Protein AF-A0A0M0JXZ3-F1 (afdb_monomer)

Foldseek 3Di:
DDDPPPVLALVSLQVQLVCCCPVVVNLVSSLVSLVSSCVSPVLPLSSLQSNLCSCVPPVVNLVSSLVSLVSSCVSPVLPLSSLQSNLVSCVVVVNLVSNLVSLVSNVVSVHDPVVSVVSNVVSVVVVVPPPPPPPPPVPPPDDDD

Sequence (145 aa):
MSVELNPTNPEAHVKLGTELKNLRRDYDGAEAAFRKAIELDPNHVNARINLGVLLRDMRNDYDGAEGAFREAIDIEPKEGTAHWNLSILLEKRGDLSGAIEATRGYIRAGDRDKDGQQRIERLTKKQKDQPIQAATVDGFGRVNA

pLDDT: mean 87.6, std 16.93, range [34.31, 98.62]

Mean predicted aligned error: 8.15 Å

Secondary structure (DSSP, 8-state):
------TT-HHHHHHHHHHIIIII--HHHHHHHHHHHHHH-TT-HHHHHHHHHHIIIII--HHHHHHHHHHHHHH-TT-HHHHHHHHHHHHHHT-HHHHHHHHHHHHHTTS-HHHHHHHHHHHHHHHHHS---------------

Solvent-accessible surface area (backbone atoms only — not comparable to full-atom values): 7673 Å² total; per-residue (Å²): 134,83,76,81,76,55,93,79,43,32,67,57,26,36,53,50,14,50,45,27,41,72,76,65,65,32,55,69,60,13,49,52,23,16,51,49,14,33,72,68,31,81,76,45,41,72,28,30,39,52,42,15,52,46,28,42,76,77,64,66,34,53,68,63,16,47,51,26,20,50,53,23,31,72,72,37,73,57,43,26,72,28,23,44,52,42,16,52,51,27,45,74,72,64,40,41,68,59,14,40,52,23,29,52,42,12,34,73,36,70,46,58,56,70,63,32,50,56,47,40,52,51,41,53,50,53,56,68,69,43,76,75,77,69,73,78,71,74,82,77,85,69,88,78,134

Organism: NCBI:txid1460289

Structure (mmCIF, N/CA/C/O backbone):
data_AF-A0A0M0JXZ3-F1
#
_entry.id   AF-A0A0M0JXZ3-F1
#
loop_
_atom_site.group_PDB
_atom_site.id
_atom_site.type_symbol
_atom_site.label_atom_id
_atom_site.label_alt_id
_atom_site.label_comp_id
_atom_site.label_asym_id
_atom_site.label_entity_id
_atom_site.label_seq_id
_atom_site.pdbx_PDB_ins_code
_atom_site.Cartn_x
_atom_site.Cartn_y
_atom_site.Cartn_z
_atom_site.occupancy
_atom_site.B_iso_or_equiv
_atom_site.auth_seq_id
_atom_site.auth_comp_id
_atom_site.auth_asym_id
_atom_site.auth_atom_id
_atom_site.pdbx_PDB_model_num
ATOM 1 N N . MET A 1 1 ? 24.065 14.101 -13.047 1.00 34.31 1 MET A N 1
ATOM 2 C CA . MET A 1 1 ? 24.619 12.775 -12.710 1.00 34.31 1 MET A CA 1
ATOM 3 C C . MET A 1 1 ? 23.579 11.762 -13.156 1.00 34.31 1 MET A C 1
ATOM 5 O O . MET A 1 1 ? 22.512 11.717 -12.564 1.00 34.31 1 MET A O 1
ATOM 9 N N . SER A 1 2 ? 23.801 11.113 -14.301 1.00 42.66 2 SER A N 1
ATOM 10 C CA . SER A 1 2 ? 22.833 10.186 -14.900 1.00 42.66 2 SER A CA 1
ATOM 11 C C . SER A 1 2 ? 22.902 8.877 -14.127 1.00 42.66 2 SER A C 1
ATOM 13 O O . SER A 1 2 ? 23.920 8.196 -14.193 1.00 42.66 2 SER A O 1
ATOM 15 N N . VAL A 1 3 ? 21.863 8.551 -13.357 1.00 51.91 3 VAL A N 1
ATOM 16 C CA . VAL A 1 3 ? 21.685 7.189 -12.847 1.00 51.91 3 VAL A CA 1
ATOM 17 C C . VAL A 1 3 ? 21.539 6.305 -14.079 1.00 51.91 3 VAL A C 1
ATOM 19 O O . VAL A 1 3 ? 20.647 6.538 -14.893 1.00 51.91 3 VAL A O 1
ATOM 22 N N . GLU A 1 4 ? 22.450 5.354 -14.267 1.00 45.97 4 GLU A N 1
ATOM 23 C CA . GLU A 1 4 ? 22.267 4.283 -15.241 1.00 45.97 4 GLU A CA 1
ATOM 24 C C . GLU A 1 4 ? 20.938 3.594 -14.922 1.00 45.97 4 GLU A C 1
ATOM 26 O O . GLU A 1 4 ? 20.803 2.866 -13.936 1.00 45.97 4 GLU A O 1
ATOM 31 N N . LEU A 1 5 ? 19.924 3.885 -15.737 1.00 54.09 5 LEU A N 1
ATOM 32 C CA . LEU A 1 5 ? 18.673 3.150 -15.771 1.00 54.09 5 LEU A CA 1
ATOM 33 C C . LEU A 1 5 ? 19.013 1.767 -16.307 1.00 54.09 5 LEU A C 1
ATOM 35 O O . LEU A 1 5 ? 18.945 1.533 -17.509 1.00 54.09 5 LEU A O 1
ATOM 39 N N . ASN A 1 6 ? 19.435 0.866 -15.425 1.00 56.50 6 ASN A N 1
ATOM 40 C CA . ASN A 1 6 ? 19.477 -0.542 -15.760 1.00 56.50 6 ASN A CA 1
ATOM 41 C C . ASN A 1 6 ? 18.015 -0.964 -16.010 1.00 56.50 6 ASN A C 1
ATOM 43 O O . ASN A 1 6 ? 17.233 -0.970 -15.054 1.00 56.50 6 ASN A O 1
ATOM 47 N N . PRO A 1 7 ? 17.610 -1.246 -17.264 1.00 66.38 7 PRO A N 1
ATOM 48 C CA . PRO A 1 7 ? 16.199 -1.364 -17.652 1.00 66.38 7 PRO A CA 1
ATOM 49 C C . PRO A 1 7 ? 15.499 -2.590 -17.046 1.00 66.38 7 PRO A C 1
ATOM 51 O O . PRO A 1 7 ? 14.306 -2.794 -17.254 1.00 66.38 7 PRO A O 1
ATOM 54 N N . THR A 1 8 ? 16.241 -3.413 -16.304 1.00 77.25 8 THR A N 1
ATOM 55 C CA . THR A 1 8 ? 15.759 -4.613 -15.619 1.00 77.25 8 THR A CA 1
ATOM 56 C C . THR A 1 8 ? 15.804 -4.496 -14.094 1.00 77.25 8 THR A C 1
ATOM 58 O O . THR A 1 8 ? 15.536 -5.481 -13.415 1.00 77.25 8 THR A O 1
ATOM 61 N N . ASN A 1 9 ? 16.169 -3.339 -13.526 1.00 87.69 9 ASN A N 1
ATOM 62 C CA . ASN A 1 9 ? 16.243 -3.166 -12.074 1.00 87.69 9 ASN A CA 1
ATOM 63 C C . ASN A 1 9 ? 14.928 -2.579 -11.516 1.00 87.69 9 ASN A C 1
ATOM 65 O O . ASN A 1 9 ? 14.672 -1.387 -11.723 1.00 87.69 9 ASN A O 1
ATOM 69 N N . PRO A 1 10 ? 14.114 -3.352 -10.771 1.00 90.75 10 PRO A N 1
ATOM 70 C CA . PRO A 1 10 ? 12.842 -2.867 -10.233 1.00 90.75 10 PRO A CA 1
ATOM 71 C C . PRO A 1 10 ? 13.023 -1.681 -9.269 1.00 90.75 10 PRO A C 1
ATOM 73 O O . PRO A 1 10 ? 12.253 -0.722 -9.323 1.00 90.75 10 PRO A O 1
ATOM 76 N N . GLU A 1 11 ? 14.097 -1.660 -8.477 1.00 92.88 11 GLU A N 1
ATOM 77 C CA . GLU A 1 11 ? 14.392 -0.564 -7.543 1.00 92.88 11 GLU A CA 1
ATOM 78 C C . GLU A 1 11 ? 14.685 0.754 -8.283 1.00 92.88 11 GLU A C 1
ATOM 80 O O . GLU A 1 11 ? 14.321 1.840 -7.826 1.00 92.88 11 GLU A O 1
ATOM 85 N N . ALA A 1 12 ? 15.302 0.685 -9.469 1.00 91.06 12 ALA A N 1
ATOM 86 C CA . ALA A 1 12 ? 15.524 1.867 -10.301 1.00 91.06 12 ALA A CA 1
ATOM 87 C C . ALA A 1 12 ? 14.193 2.457 -10.797 1.00 91.06 12 ALA A C 1
ATOM 89 O O . ALA A 1 12 ? 14.016 3.676 -10.792 1.00 91.06 12 ALA A O 1
ATOM 90 N N . HIS A 1 13 ? 13.235 1.599 -11.150 1.00 92.94 13 HIS A N 1
ATOM 91 C CA . HIS A 1 13 ? 11.891 2.018 -11.535 1.00 92.94 13 HIS A CA 1
ATOM 92 C C . HIS A 1 13 ? 11.090 2.595 -10.356 1.00 92.94 13 HIS A C 1
ATOM 94 O O . HIS A 1 13 ? 10.398 3.596 -10.535 1.00 92.94 13 HIS A O 1
ATOM 100 N N . VAL A 1 14 ? 11.235 2.064 -9.136 1.00 95.62 14 VAL A N 1
ATOM 101 C CA . VAL A 1 14 ? 10.631 2.669 -7.931 1.00 95.62 14 VAL A CA 1
ATOM 102 C C . VAL A 1 14 ? 11.198 4.065 -7.659 1.00 95.62 14 VAL A C 1
ATOM 104 O O . VAL A 1 14 ? 10.440 5.006 -7.394 1.00 95.62 14 VAL A O 1
ATOM 107 N N . LYS A 1 15 ? 12.521 4.234 -7.759 1.00 95.31 15 LYS A N 1
ATOM 108 C CA . LYS A 1 15 ? 13.172 5.544 -7.601 1.00 95.31 15 LYS A CA 1
ATOM 109 C C . LYS A 1 15 ? 12.700 6.535 -8.657 1.00 95.31 15 LYS A C 1
ATOM 111 O O . LYS A 1 15 ? 12.308 7.646 -8.303 1.00 95.31 15 LYS A O 1
ATOM 116 N N . LEU A 1 16 ? 12.655 6.111 -9.920 1.00 93.94 16 LEU A N 1
ATOM 117 C CA . LEU A 1 16 ? 12.129 6.915 -11.020 1.00 93.94 16 LEU A CA 1
ATOM 118 C C . LEU A 1 16 ? 10.677 7.333 -10.759 1.00 93.94 16 LEU A C 1
ATOM 120 O O . LEU A 1 16 ? 10.358 8.515 -10.851 1.00 93.94 16 LEU A O 1
ATOM 124 N N . GLY A 1 17 ? 9.809 6.393 -10.378 1.00 95.81 17 GLY A N 1
ATOM 125 C CA . GLY A 1 17 ? 8.408 6.698 -10.093 1.00 95.81 17 GLY A CA 1
ATOM 126 C C . GLY A 1 17 ? 8.242 7.681 -8.936 1.00 95.81 17 GLY A C 1
ATOM 127 O O . GLY A 1 17 ? 7.422 8.597 -8.991 1.00 95.81 17 GLY A O 1
ATOM 128 N N . THR A 1 18 ? 9.082 7.558 -7.909 1.00 95.38 18 THR A N 1
ATOM 129 C CA . THR A 1 18 ? 9.102 8.487 -6.773 1.00 95.38 18 THR A CA 1
ATOM 130 C C . THR A 1 18 ? 9.562 9.885 -7.186 1.00 95.38 18 THR A C 1
ATOM 132 O O . THR A 1 18 ? 8.957 10.873 -6.766 1.00 95.38 18 THR A O 1
ATOM 135 N N . GLU A 1 19 ? 10.591 9.989 -8.030 1.00 94.88 19 GLU A N 1
ATOM 136 C CA . GLU A 1 19 ? 11.077 11.263 -8.570 1.00 94.88 19 GLU A CA 1
ATOM 137 C C . GLU A 1 19 ? 10.018 11.942 -9.451 1.00 94.88 19 GLU A C 1
ATOM 139 O O . GLU A 1 19 ? 9.727 13.127 -9.269 1.00 94.88 19 GLU A O 1
ATOM 144 N N . LEU A 1 20 ? 9.390 11.182 -10.354 1.00 95.00 20 LEU A N 1
ATOM 145 C CA . LEU A 1 20 ? 8.318 11.663 -11.228 1.00 95.00 20 LEU A CA 1
ATOM 146 C C . LEU A 1 20 ? 7.142 12.206 -10.409 1.00 95.00 20 LEU A C 1
ATOM 148 O O . LEU A 1 20 ? 6.712 13.341 -10.628 1.00 95.00 20 LEU A O 1
ATOM 152 N N . LYS A 1 21 ? 6.700 11.458 -9.391 1.00 95.19 21 LYS A N 1
ATOM 153 C CA . LYS A 1 21 ? 5.622 11.869 -8.482 1.00 95.19 21 LYS A CA 1
ATOM 154 C C . LYS A 1 21 ? 5.971 13.141 -7.706 1.00 95.19 21 LYS A C 1
ATOM 156 O O . LYS A 1 21 ? 5.174 14.076 -7.670 1.00 95.19 21 LYS A O 1
ATOM 161 N N . ASN A 1 22 ? 7.139 13.172 -7.061 1.00 93.38 22 ASN A N 1
ATOM 162 C CA . ASN A 1 22 ? 7.462 14.198 -6.067 1.00 93.38 22 ASN A CA 1
ATOM 163 C C . ASN A 1 22 ? 8.041 15.475 -6.682 1.00 93.38 22 ASN A C 1
ATOM 165 O O . ASN A 1 22 ? 7.699 16.570 -6.239 1.00 93.38 22 ASN A O 1
ATOM 169 N N . LEU A 1 23 ? 8.927 15.349 -7.674 1.00 94.00 23 LEU A N 1
ATOM 170 C CA . LEU A 1 23 ? 9.632 16.494 -8.256 1.00 94.00 23 LEU A CA 1
ATOM 171 C C . LEU A 1 23 ? 8.917 17.043 -9.485 1.00 94.00 23 LEU A C 1
ATOM 173 O O . LEU A 1 23 ? 8.907 18.253 -9.696 1.00 94.00 23 LEU A O 1
ATOM 177 N N . ARG A 1 24 ? 8.325 16.162 -10.299 1.00 93.38 24 ARG A N 1
ATOM 178 C CA . ARG A 1 24 ? 7.740 16.545 -11.593 1.00 93.38 24 ARG A CA 1
ATOM 179 C C . ARG A 1 24 ? 6.219 16.600 -11.584 1.00 93.38 24 ARG A C 1
ATOM 181 O O . ARG A 1 24 ? 5.647 17.141 -12.523 1.00 93.38 24 ARG A O 1
ATOM 188 N N . ARG A 1 25 ? 5.577 16.072 -10.532 1.00 94.94 25 ARG A N 1
ATOM 189 C CA . ARG A 1 25 ? 4.117 15.869 -10.463 1.00 94.94 25 ARG A CA 1
ATOM 190 C C . ARG A 1 25 ? 3.582 15.102 -11.678 1.00 94.94 25 ARG A C 1
ATOM 192 O O . ARG A 1 25 ? 2.436 15.276 -12.078 1.00 94.94 25 ARG A O 1
ATOM 199 N N . ASP A 1 26 ? 4.432 14.262 -12.260 1.00 97.00 26 ASP A N 1
ATOM 200 C CA . ASP A 1 26 ? 4.092 13.392 -13.375 1.00 97.00 26 ASP A CA 1
ATOM 201 C C . ASP A 1 26 ? 3.541 12.086 -12.805 1.00 97.00 26 ASP A C 1
ATOM 203 O O . ASP A 1 26 ? 4.274 11.138 -12.512 1.00 97.00 26 ASP A O 1
ATOM 207 N N . TYR A 1 27 ? 2.234 12.085 -12.550 1.00 96.94 27 TYR A N 1
ATOM 208 C CA . TYR A 1 27 ? 1.551 10.958 -11.926 1.00 96.94 27 TYR A CA 1
ATOM 209 C C . TYR A 1 27 ? 1.363 9.788 -12.892 1.00 96.94 27 TYR A C 1
ATOM 211 O O . TYR A 1 27 ? 1.451 8.644 -12.456 1.00 96.94 27 TYR A O 1
ATOM 219 N N . ASP A 1 28 ? 1.170 10.050 -14.188 1.00 97.12 28 ASP A N 1
ATOM 220 C CA . ASP A 1 28 ? 1.067 9.000 -15.207 1.00 97.12 28 ASP A CA 1
ATOM 221 C C . ASP A 1 28 ? 2.409 8.268 -15.358 1.00 97.12 28 ASP A C 1
ATOM 223 O O . ASP A 1 28 ? 2.462 7.036 -15.303 1.00 97.12 28 ASP A O 1
ATOM 227 N N . GLY A 1 29 ? 3.511 9.019 -15.453 1.00 96.31 29 GLY A N 1
ATOM 228 C CA . GLY A 1 29 ? 4.859 8.461 -15.498 1.00 96.31 29 GLY A CA 1
ATOM 229 C C . GLY A 1 29 ? 5.234 7.722 -14.212 1.00 96.31 29 GLY A C 1
ATOM 230 O O . GLY A 1 29 ? 5.833 6.645 -14.270 1.00 96.31 29 GLY A O 1
ATOM 231 N N . ALA A 1 30 ? 4.845 8.251 -13.048 1.00 97.31 30 ALA A N 1
ATOM 232 C CA . ALA A 1 30 ? 5.065 7.577 -11.771 1.00 97.31 30 ALA A CA 1
ATOM 233 C C . ALA A 1 30 ? 4.344 6.226 -11.694 1.00 97.31 30 ALA A C 1
ATOM 235 O O . ALA A 1 30 ? 4.936 5.225 -11.292 1.00 97.31 30 ALA A O 1
ATOM 236 N N . GLU A 1 31 ? 3.082 6.188 -12.116 1.00 97.69 31 GLU A N 1
ATOM 237 C CA . GLU A 1 31 ? 2.265 4.978 -12.136 1.00 97.69 31 GLU A CA 1
ATOM 238 C C . GLU A 1 31 ? 2.855 3.920 -13.073 1.00 97.69 31 GLU A C 1
ATOM 240 O O . GLU A 1 31 ? 3.003 2.759 -12.685 1.00 97.69 31 GLU A O 1
ATOM 245 N N . ALA A 1 32 ? 3.261 4.330 -14.280 1.00 97.06 32 ALA A N 1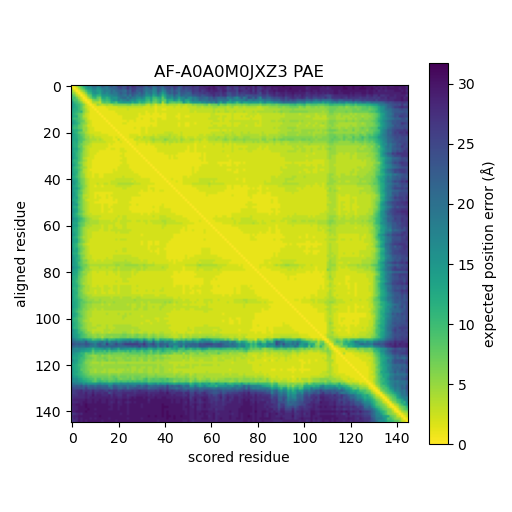
ATOM 246 C CA . ALA A 1 32 ? 3.931 3.458 -15.239 1.00 97.06 32 ALA A CA 1
ATOM 247 C C . ALA A 1 32 ? 5.243 2.891 -14.676 1.00 97.06 32 ALA A C 1
ATOM 249 O O . ALA A 1 32 ? 5.515 1.699 -14.818 1.00 97.06 32 ALA A O 1
ATOM 250 N N . ALA A 1 33 ? 6.035 3.716 -13.986 1.00 96.50 33 ALA A N 1
ATOM 251 C CA . ALA A 1 33 ? 7.281 3.281 -13.370 1.00 96.50 33 ALA A CA 1
ATOM 252 C C . ALA A 1 33 ? 7.044 2.271 -12.232 1.00 96.50 33 ALA A C 1
ATOM 254 O O . ALA A 1 33 ? 7.696 1.228 -12.205 1.00 96.50 33 ALA A O 1
ATOM 255 N N . PHE A 1 34 ? 6.074 2.505 -11.340 1.00 97.75 34 PHE A N 1
ATOM 256 C CA . PHE A 1 34 ? 5.745 1.539 -10.285 1.00 97.75 34 PHE A CA 1
ATOM 257 C C . PHE A 1 34 ? 5.207 0.221 -10.848 1.00 97.75 34 PHE A C 1
ATOM 259 O O . PHE A 1 34 ? 5.630 -0.844 -10.401 1.00 97.75 34 PHE A O 1
ATOM 266 N N . ARG A 1 35 ? 4.341 0.264 -11.870 1.00 97.25 35 ARG A N 1
ATOM 267 C CA . ARG A 1 35 ? 3.880 -0.957 -12.548 1.00 97.25 35 ARG A CA 1
ATOM 268 C C . ARG A 1 35 ? 5.023 -1.708 -13.217 1.00 97.25 35 ARG A C 1
ATOM 270 O O . ARG A 1 35 ? 5.063 -2.928 -13.117 1.00 97.25 35 ARG A O 1
ATOM 277 N N . LYS A 1 36 ? 5.981 -1.006 -13.830 1.00 95.94 36 LYS A N 1
ATOM 278 C CA . LYS A 1 36 ? 7.156 -1.658 -14.418 1.00 95.94 36 LYS A CA 1
ATOM 279 C C . LYS A 1 36 ? 8.032 -2.329 -13.361 1.00 95.94 36 LYS A C 1
ATOM 281 O O . LYS A 1 36 ? 8.517 -3.429 -13.598 1.00 95.94 36 LYS A O 1
ATOM 286 N N . ALA A 1 37 ? 8.197 -1.714 -12.189 1.00 96.50 37 ALA A N 1
ATOM 287 C CA . ALA A 1 37 ? 8.890 -2.351 -11.070 1.00 96.50 37 ALA A CA 1
ATOM 288 C C . ALA A 1 37 ? 8.194 -3.652 -10.629 1.00 96.50 37 ALA A C 1
ATOM 290 O O . ALA A 1 37 ? 8.874 -4.649 -10.417 1.00 96.50 37 ALA A O 1
ATOM 291 N N . ILE A 1 38 ? 6.857 -3.661 -10.563 1.00 97.12 38 ILE A N 1
ATOM 292 C CA . ILE A 1 38 ? 6.056 -4.853 -10.226 1.00 97.12 38 ILE A CA 1
ATOM 293 C C . ILE A 1 38 ? 6.134 -5.923 -11.328 1.00 97.12 38 ILE A C 1
ATOM 295 O O . ILE A 1 38 ? 6.160 -7.111 -11.033 1.00 97.12 38 ILE A O 1
ATOM 299 N N . GLU A 1 39 ? 6.181 -5.524 -12.599 1.00 96.50 39 GLU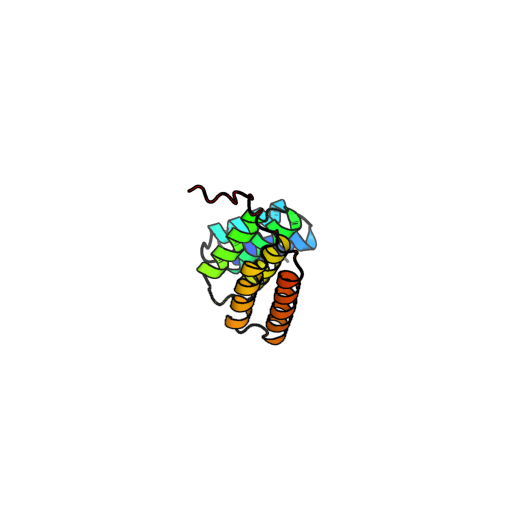 A N 1
ATOM 300 C CA . GLU A 1 39 ? 6.355 -6.453 -13.724 1.00 96.50 39 GLU A CA 1
ATOM 301 C C . GLU A 1 39 ? 7.728 -7.144 -13.681 1.00 96.50 39 GLU A C 1
ATOM 303 O O . GLU A 1 39 ? 7.829 -8.340 -13.942 1.00 96.50 39 GLU A O 1
ATOM 308 N N . LEU A 1 40 ? 8.781 -6.390 -13.349 1.00 95.06 40 LEU A N 1
ATOM 309 C CA . LEU A 1 40 ? 10.148 -6.903 -13.226 1.00 95.06 40 LEU A CA 1
ATOM 310 C C . LEU A 1 40 ? 10.339 -7.764 -11.972 1.00 95.06 40 LEU A C 1
ATOM 312 O O . LEU A 1 40 ? 11.070 -8.750 -12.017 1.00 95.06 40 LEU A O 1
ATOM 316 N N . ASP A 1 41 ? 9.691 -7.392 -10.869 1.00 95.62 41 ASP A N 1
ATOM 317 C CA . ASP A 1 41 ? 9.671 -8.153 -9.625 1.00 95.62 41 ASP A CA 1
ATOM 318 C C . ASP A 1 41 ? 8.251 -8.187 -9.030 1.00 95.62 41 ASP A C 1
ATOM 320 O O . ASP A 1 41 ? 7.836 -7.278 -8.296 1.00 95.62 41 ASP A O 1
ATOM 324 N N . PRO A 1 42 ? 7.504 -9.276 -9.293 1.00 96.19 42 PRO A N 1
ATOM 325 C CA . PRO A 1 42 ? 6.171 -9.474 -8.746 1.00 96.19 42 PRO A CA 1
ATOM 326 C C . PRO A 1 42 ? 6.124 -9.600 -7.227 1.00 96.19 42 PRO A C 1
ATOM 328 O O . PRO A 1 42 ? 5.023 -9.597 -6.693 1.00 96.19 42 PRO A O 1
ATOM 331 N N . ASN A 1 43 ? 7.246 -9.671 -6.510 1.00 96.38 43 ASN A N 1
ATOM 332 C CA . ASN A 1 43 ? 7.282 -9.678 -5.047 1.00 96.38 43 ASN A CA 1
ATOM 333 C C . ASN A 1 43 ? 7.759 -8.337 -4.463 1.00 96.38 43 ASN A C 1
ATOM 335 O O . ASN A 1 43 ? 7.962 -8.225 -3.257 1.00 96.38 43 ASN A O 1
ATOM 339 N N . HIS A 1 44 ? 7.894 -7.287 -5.281 1.00 96.38 44 HIS A N 1
ATOM 340 C CA . HIS A 1 44 ? 8.410 -6.000 -4.820 1.00 96.38 44 HIS A CA 1
ATOM 341 C C . HIS A 1 44 ? 7.384 -5.215 -3.984 1.00 96.38 44 HIS A C 1
ATOM 343 O O . HIS A 1 44 ? 6.624 -4.379 -4.487 1.00 96.38 44 HIS A O 1
ATOM 349 N N . VAL A 1 45 ? 7.395 -5.443 -2.672 1.00 97.38 45 VAL A N 1
ATOM 350 C CA . VAL A 1 45 ? 6.482 -4.846 -1.680 1.00 97.38 45 VAL A CA 1
ATOM 351 C C . VAL A 1 45 ? 6.431 -3.314 -1.782 1.00 97.38 45 VAL A C 1
ATOM 353 O O . VAL A 1 45 ? 5.362 -2.725 -1.954 1.00 97.38 45 VAL A O 1
ATOM 356 N N . ASN A 1 46 ? 7.592 -2.651 -1.805 1.00 96.62 46 ASN A N 1
ATOM 357 C CA . ASN A 1 46 ? 7.674 -1.185 -1.874 1.00 96.62 46 ASN A CA 1
ATOM 358 C C . ASN A 1 46 ? 7.059 -0.584 -3.148 1.00 96.62 46 ASN A C 1
ATOM 360 O O . ASN A 1 46 ? 6.547 0.537 -3.120 1.00 96.62 46 ASN A O 1
ATOM 364 N N . ALA A 1 47 ? 7.096 -1.305 -4.274 1.00 97.50 47 ALA A N 1
ATOM 365 C CA . ALA A 1 47 ? 6.522 -0.819 -5.524 1.00 97.50 47 ALA A C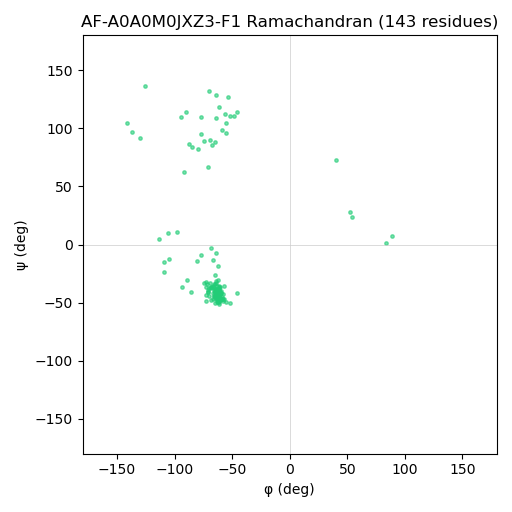A 1
ATOM 366 C C . ALA A 1 47 ? 4.990 -0.813 -5.436 1.00 97.50 47 ALA A C 1
ATOM 368 O O . ALA A 1 47 ? 4.355 0.168 -5.823 1.00 97.50 47 ALA A O 1
ATOM 369 N N . ARG A 1 48 ? 4.408 -1.858 -4.832 1.00 98.44 48 ARG A N 1
ATOM 370 C CA . ARG A 1 48 ? 2.968 -1.947 -4.562 1.00 98.44 48 ARG A CA 1
ATOM 371 C C . ARG A 1 48 ? 2.484 -0.900 -3.576 1.00 98.44 48 ARG A C 1
ATOM 373 O O . ARG A 1 48 ? 1.482 -0.248 -3.845 1.00 98.44 48 ARG A O 1
ATOM 380 N N . ILE A 1 49 ? 3.210 -0.673 -2.481 1.00 98.50 49 ILE A N 1
ATOM 381 C CA . ILE A 1 49 ? 2.854 0.381 -1.518 1.00 98.50 49 ILE A CA 1
ATOM 382 C C . ILE A 1 49 ? 2.848 1.747 -2.205 1.00 98.50 49 ILE A C 1
ATOM 384 O O . ILE A 1 49 ? 1.892 2.510 -2.063 1.00 98.50 49 ILE A O 1
ATOM 388 N N . ASN A 1 50 ? 3.886 2.056 -2.986 1.00 98.19 50 ASN A N 1
ATOM 38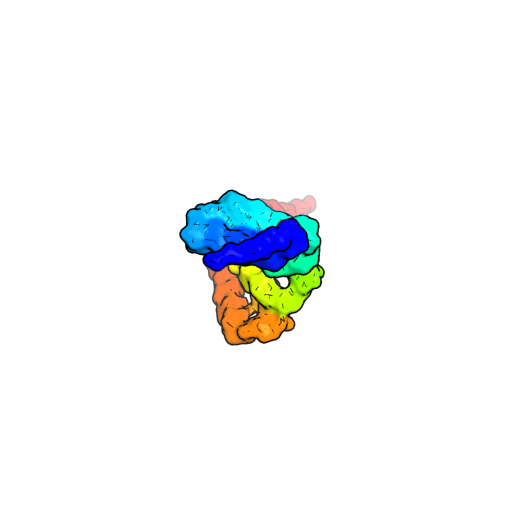9 C CA . ASN A 1 50 ? 3.964 3.325 -3.702 1.00 98.19 50 ASN A CA 1
ATOM 390 C C . ASN A 1 50 ? 2.862 3.483 -4.756 1.00 98.19 50 ASN A C 1
ATOM 392 O O . ASN A 1 50 ? 2.298 4.574 -4.873 1.00 98.19 50 ASN A O 1
ATOM 396 N N . LEU A 1 51 ? 2.520 2.407 -5.473 1.00 98.44 51 LEU A N 1
ATOM 397 C CA . LEU A 1 51 ? 1.385 2.385 -6.390 1.00 98.44 51 LEU A CA 1
ATOM 398 C C . LEU A 1 51 ? 0.069 2.635 -5.641 1.00 98.44 51 LEU A C 1
ATOM 400 O O . LEU A 1 51 ? -0.684 3.520 -6.031 1.00 98.44 51 LEU A O 1
ATOM 404 N N . GLY A 1 52 ? -0.179 1.934 -4.533 1.00 98.31 52 GLY A N 1
ATOM 405 C CA . GLY A 1 52 ? -1.396 2.100 -3.737 1.00 98.31 52 GLY A CA 1
ATOM 406 C C . GLY A 1 52 ? -1.559 3.517 -3.184 1.00 98.31 52 GLY A C 1
ATOM 407 O O . GLY A 1 52 ? -2.642 4.097 -3.252 1.00 98.31 52 GLY A O 1
ATOM 408 N N . VAL A 1 53 ? -0.471 4.130 -2.707 1.00 98.25 53 VAL A N 1
ATOM 409 C CA . VAL A 1 53 ? -0.471 5.536 -2.268 1.00 98.25 53 VAL A CA 1
ATOM 410 C C . VAL A 1 53 ? -0.802 6.474 -3.431 1.00 98.25 53 VAL A C 1
ATOM 412 O O . VAL A 1 53 ? -1.624 7.375 -3.271 1.00 98.25 53 VAL A O 1
ATOM 415 N N . LEU A 1 54 ? -0.202 6.260 -4.605 1.00 98.06 54 LEU A N 1
ATOM 416 C CA . LEU A 1 54 ? -0.466 7.074 -5.792 1.00 98.06 54 LEU A CA 1
ATOM 417 C C . LEU A 1 54 ? -1.932 6.964 -6.247 1.00 98.06 54 LEU A C 1
ATOM 419 O O . LEU A 1 54 ? -2.568 7.989 -6.494 1.00 98.06 54 LEU A O 1
ATOM 423 N N . LEU A 1 55 ? -2.479 5.748 -6.305 1.00 98.12 55 LEU A N 1
ATOM 424 C CA . LEU A 1 55 ? -3.875 5.491 -6.676 1.00 98.12 55 LEU A CA 1
ATOM 425 C C . LEU A 1 55 ? -4.846 6.170 -5.700 1.00 98.12 55 LEU A C 1
ATOM 427 O O . LEU A 1 55 ? -5.755 6.891 -6.122 1.00 98.12 55 LEU A O 1
ATOM 431 N N . ARG A 1 56 ? -4.601 6.036 -4.391 1.00 97.19 56 ARG A N 1
ATOM 432 C CA . ARG A 1 56 ? -5.415 6.676 -3.350 1.00 97.19 56 ARG A CA 1
ATOM 433 C C . ARG A 1 56 ? -5.389 8.201 -3.448 1.00 97.19 56 ARG A C 1
ATOM 435 O O . ARG A 1 56 ? -6.447 8.826 -3.373 1.00 97.19 56 ARG A O 1
ATOM 442 N N . ASP A 1 57 ? -4.199 8.792 -3.551 1.00 95.06 57 ASP A N 1
ATOM 443 C CA . ASP A 1 57 ? -4.015 10.233 -3.341 1.00 95.06 57 ASP A CA 1
ATOM 444 C C . ASP A 1 57 ? -4.182 11.052 -4.626 1.00 95.06 57 ASP A C 1
ATOM 446 O O . ASP A 1 57 ? -4.634 12.193 -4.558 1.00 95.06 57 ASP A O 1
ATOM 450 N N . MET A 1 58 ? -3.844 10.485 -5.789 1.00 96.38 58 MET A N 1
ATOM 451 C CA . MET A 1 58 ? -3.858 11.205 -7.070 1.00 96.38 58 MET A CA 1
ATOM 452 C C . MET A 1 58 ? -4.976 10.753 -8.010 1.00 96.38 58 MET A C 1
ATOM 454 O O . MET A 1 58 ? -5.384 11.529 -8.872 1.00 96.38 58 MET A O 1
ATOM 458 N N . ARG A 1 59 ? -5.493 9.525 -7.858 1.00 93.81 59 ARG A N 1
ATOM 459 C CA . ARG A 1 59 ? -6.559 8.990 -8.729 1.00 93.81 59 ARG A CA 1
ATOM 460 C C . ARG A 1 59 ? -7.915 8.864 -8.052 1.00 93.81 59 ARG A C 1
ATOM 462 O O . ARG A 1 59 ? -8.911 8.729 -8.750 1.00 93.81 59 ARG A O 1
ATOM 469 N N . ASN A 1 60 ? -7.969 8.933 -6.719 1.00 94.94 60 ASN A N 1
ATOM 470 C CA . ASN A 1 60 ? -9.143 8.531 -5.934 1.00 94.94 60 ASN A CA 1
ATOM 471 C C . ASN A 1 60 ? -9.600 7.092 -6.246 1.00 94.94 60 ASN A C 1
ATOM 473 O O . ASN A 1 60 ? -10.759 6.748 -6.022 1.00 94.94 60 ASN A O 1
ATOM 477 N N . ASP A 1 61 ? -8.689 6.254 -6.746 1.00 97.31 61 ASP A N 1
ATOM 478 C CA . ASP A 1 61 ? -8.944 4.843 -7.010 1.00 97.31 61 ASP A CA 1
ATOM 479 C C . ASP A 1 61 ? -8.713 4.058 -5.716 1.00 97.31 61 ASP A C 1
ATOM 481 O O . ASP A 1 61 ? -7.617 3.572 -5.425 1.00 97.31 61 ASP A O 1
ATOM 485 N N . TYR A 1 62 ? -9.747 4.031 -4.876 1.00 96.62 62 TYR A N 1
ATOM 486 C CA . TYR A 1 62 ? -9.680 3.384 -3.570 1.00 96.62 62 TYR A CA 1
ATOM 487 C C . TYR A 1 62 ? -9.673 1.862 -3.663 1.00 96.62 62 TYR A C 1
ATOM 489 O O . TYR A 1 62 ? -9.031 1.227 -2.831 1.00 96.62 62 TYR A O 1
ATOM 497 N N . ASP A 1 63 ? -10.337 1.280 -4.659 1.00 97.50 63 ASP A N 1
ATOM 498 C CA . ASP A 1 63 ? -10.353 -0.172 -4.836 1.00 97.50 63 ASP A CA 1
ATOM 499 C C . ASP A 1 63 ? -8.993 -0.668 -5.345 1.00 97.50 63 ASP A C 1
ATOM 501 O O . ASP A 1 63 ? -8.436 -1.613 -4.782 1.00 97.50 63 ASP A O 1
ATOM 505 N N . GLY A 1 64 ? -8.392 0.026 -6.319 1.00 97.81 64 GLY A N 1
ATOM 506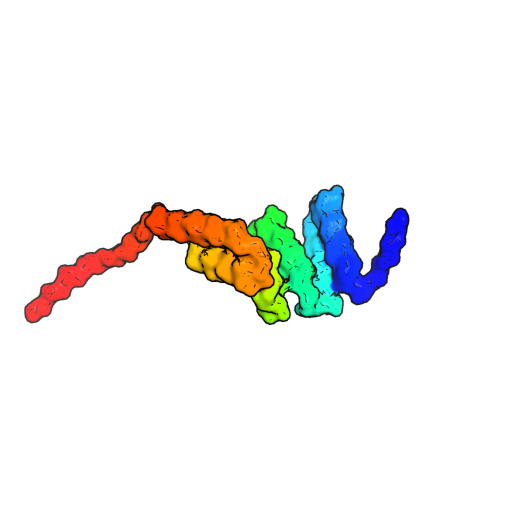 C CA . GLY A 1 64 ? -7.035 -0.269 -6.779 1.00 97.81 64 GLY A CA 1
ATOM 507 C C . GLY A 1 64 ? -5.981 -0.062 -5.687 1.00 97.81 64 GLY A C 1
ATOM 508 O O . GLY A 1 64 ? -5.074 -0.882 -5.530 1.00 97.81 64 GLY A O 1
ATOM 509 N N . ALA A 1 65 ? -6.120 0.992 -4.876 1.00 98.38 65 ALA A N 1
ATOM 510 C CA . ALA A 1 65 ? -5.240 1.215 -3.731 1.00 98.38 65 ALA A CA 1
ATOM 511 C C . ALA A 1 65 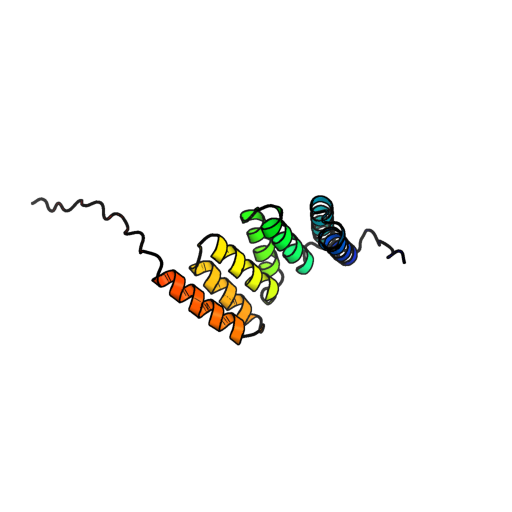? -5.352 0.105 -2.675 1.00 98.38 65 ALA A C 1
ATOM 513 O O . ALA A 1 65 ? -4.334 -0.350 -2.153 1.00 98.38 65 ALA A O 1
ATOM 514 N N . GLU A 1 66 ? -6.572 -0.344 -2.366 1.00 98.31 66 GLU A N 1
ATOM 515 C CA . GLU A 1 66 ? -6.800 -1.426 -1.408 1.00 98.31 66 GLU A CA 1
ATOM 516 C C . GLU A 1 66 ? -6.179 -2.734 -1.893 1.00 98.31 66 GLU A C 1
ATOM 518 O O . GLU A 1 66 ? -5.473 -3.384 -1.120 1.00 98.31 66 GLU A O 1
ATOM 523 N N . GLY A 1 67 ? -6.381 -3.078 -3.169 1.00 98.25 67 GLY A N 1
ATOM 524 C CA . GLY A 1 67 ? -5.752 -4.241 -3.792 1.00 98.25 67 GLY A CA 1
ATOM 525 C C . GLY A 1 67 ? -4.231 -4.202 -3.657 1.00 98.25 67 GLY A C 1
ATOM 526 O O . GLY A 1 67 ? -3.637 -5.143 -3.138 1.00 98.25 67 GLY A O 1
ATOM 527 N N . ALA A 1 68 ? -3.604 -3.074 -4.002 1.00 98.31 68 ALA A N 1
ATOM 528 C CA . ALA A 1 68 ? -2.153 -2.924 -3.913 1.00 98.31 68 ALA A CA 1
ATOM 529 C C . ALA A 1 68 ? -1.611 -3.082 -2.478 1.00 98.31 68 ALA A C 1
ATOM 531 O O . ALA A 1 68 ? -0.574 -3.716 -2.277 1.00 98.31 68 ALA A O 1
ATOM 532 N N . PHE A 1 69 ? -2.298 -2.534 -1.466 1.00 98.62 69 PHE A N 1
ATOM 533 C CA . PHE A 1 69 ? -1.880 -2.703 -0.070 1.00 98.62 69 PHE A CA 1
ATOM 534 C C . PHE A 1 69 ? -2.095 -4.128 0.441 1.00 98.62 69 PHE A C 1
ATOM 536 O O . PHE A 1 69 ? -1.238 -4.637 1.161 1.00 98.62 69 PHE A O 1
ATOM 543 N N . ARG A 1 70 ? -3.203 -4.782 0.074 1.00 98.31 70 ARG A N 1
ATOM 544 C CA . ARG A 1 70 ? -3.459 -6.180 0.448 1.00 98.31 70 ARG A CA 1
ATOM 545 C C . ARG A 1 70 ? -2.444 -7.122 -0.185 1.00 98.31 70 ARG A C 1
ATOM 547 O O . ARG A 1 70 ? -1.862 -7.917 0.534 1.00 98.31 70 ARG A O 1
ATOM 554 N N . GLU A 1 71 ? -2.135 -6.954 -1.468 1.00 98.38 71 GLU A N 1
ATOM 555 C CA . GLU A 1 71 ? -1.081 -7.733 -2.126 1.00 98.38 71 GLU A CA 1
ATOM 556 C C . GLU A 1 71 ? 0.290 -7.528 -1.463 1.00 98.38 71 GLU A C 1
ATOM 558 O O . GLU A 1 71 ? 1.043 -8.482 -1.293 1.00 98.38 71 GLU A O 1
ATOM 563 N N . ALA A 1 72 ? 0.624 -6.297 -1.058 1.00 98.25 72 ALA A N 1
ATOM 564 C CA . ALA A 1 72 ? 1.857 -6.032 -0.316 1.00 98.25 72 ALA A CA 1
ATOM 565 C C . ALA A 1 72 ? 1.895 -6.785 1.029 1.00 98.25 72 ALA A C 1
ATOM 567 O O . ALA A 1 72 ? 2.931 -7.342 1.379 1.00 98.25 72 ALA A O 1
ATOM 568 N N . ILE A 1 73 ? 0.765 -6.847 1.744 1.00 98.12 73 ILE A N 1
ATOM 569 C CA . ILE A 1 73 ? 0.611 -7.611 2.995 1.00 98.12 73 ILE A CA 1
ATOM 570 C C . ILE A 1 73 ? 0.667 -9.123 2.740 1.00 98.12 73 ILE A C 1
ATOM 572 O O . ILE A 1 73 ? 1.232 -9.852 3.550 1.00 98.12 73 ILE A O 1
ATOM 576 N N . ASP A 1 74 ? 0.103 -9.609 1.636 1.00 97.94 74 ASP A N 1
ATOM 577 C CA . ASP A 1 74 ? 0.132 -11.032 1.288 1.00 97.94 74 ASP A CA 1
ATOM 578 C C . ASP A 1 74 ? 1.562 -11.504 0.983 1.00 97.94 74 ASP A C 1
ATOM 580 O O . ASP A 1 74 ? 1.941 -12.616 1.354 1.00 97.94 74 ASP A O 1
ATOM 584 N N . ILE A 1 75 ? 2.372 -10.645 0.353 1.00 97.69 75 ILE A N 1
ATOM 585 C CA . ILE A 1 75 ? 3.794 -10.906 0.093 1.00 97.69 75 ILE A CA 1
ATOM 586 C C . ILE A 1 75 ? 4.613 -10.801 1.383 1.00 97.69 75 ILE A C 1
ATOM 588 O O . ILE A 1 75 ? 5.406 -11.693 1.688 1.00 97.69 75 ILE A O 1
ATOM 592 N N . GLU A 1 76 ? 4.426 -9.725 2.150 1.00 96.75 76 GLU A N 1
ATOM 593 C CA . GLU A 1 76 ? 5.131 -9.488 3.406 1.00 96.75 76 GLU A CA 1
ATOM 594 C C . GLU A 1 76 ? 4.148 -9.135 4.536 1.00 96.75 76 GLU A C 1
ATOM 596 O O . GLU A 1 76 ? 3.854 -7.964 4.792 1.00 96.75 76 GLU A O 1
ATOM 601 N N . PRO A 1 77 ? 3.669 -10.140 5.299 1.00 95.50 77 PRO A N 1
ATOM 602 C CA . PRO A 1 77 ? 2.659 -9.925 6.340 1.00 95.50 77 PRO A CA 1
ATOM 603 C C . PRO A 1 77 ? 3.090 -8.996 7.478 1.00 95.50 77 PRO A C 1
ATOM 605 O O . PRO A 1 77 ? 2.242 -8.507 8.229 1.00 95.50 77 PRO A O 1
ATOM 608 N N . LYS A 1 78 ? 4.402 -8.784 7.629 1.00 94.00 78 LYS A N 1
ATOM 609 C CA . LYS A 1 78 ? 5.018 -7.908 8.631 1.00 94.00 78 LYS A CA 1
ATOM 610 C C . LYS A 1 78 ? 5.386 -6.529 8.080 1.00 94.00 78 LYS A C 1
ATOM 612 O O . LYS A 1 78 ? 6.054 -5.777 8.775 1.00 94.00 78 LYS A O 1
ATOM 617 N N . GLU A 1 79 ? 4.944 -6.173 6.879 1.00 94.81 79 GLU A N 1
ATOM 618 C CA . GLU A 1 79 ? 5.157 -4.833 6.344 1.00 94.81 79 GLU A CA 1
ATOM 619 C C . GLU A 1 79 ? 4.174 -3.845 6.989 1.00 94.81 79 GLU A C 1
ATOM 621 O O . GLU A 1 79 ? 3.015 -3.696 6.575 1.00 94.81 79 GLU A O 1
ATOM 626 N N . GLY A 1 80 ? 4.617 -3.166 8.047 1.00 94.50 80 GLY A N 1
ATOM 627 C CA . GLY A 1 80 ? 3.767 -2.238 8.782 1.00 94.50 80 GLY A CA 1
ATOM 628 C C . GLY A 1 80 ? 3.320 -1.046 7.935 1.00 94.50 80 GLY A C 1
ATOM 629 O O . GLY A 1 80 ? 2.183 -0.591 8.078 1.00 94.50 80 GLY A O 1
ATOM 630 N N . THR A 1 81 ? 4.119 -0.578 6.975 1.00 95.38 81 THR A N 1
ATOM 631 C CA . THR A 1 81 ? 3.728 0.541 6.102 1.00 95.38 81 THR A CA 1
ATOM 632 C C . THR A 1 81 ? 2.502 0.197 5.256 1.00 95.38 81 THR A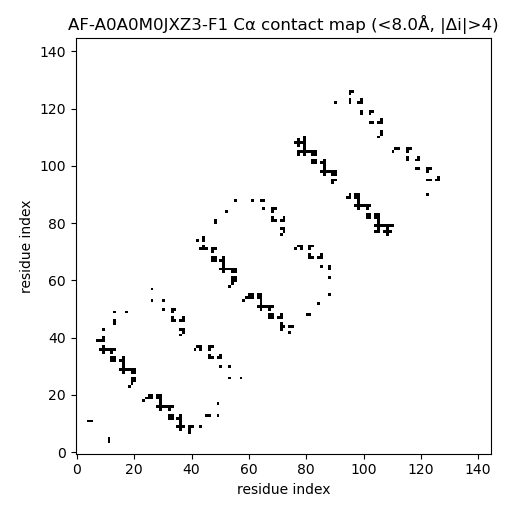 C 1
ATOM 634 O O . THR A 1 81 ? 1.642 1.059 5.035 1.00 95.38 81 THR A O 1
ATOM 637 N N . ALA A 1 82 ? 2.380 -1.056 4.807 1.00 97.12 82 ALA A N 1
ATOM 638 C CA . ALA A 1 82 ? 1.218 -1.526 4.060 1.00 97.12 82 ALA A CA 1
ATOM 639 C C . ALA A 1 82 ? -0.029 -1.582 4.956 1.00 97.12 82 ALA A C 1
ATOM 641 O O . ALA A 1 82 ? -1.061 -1.003 4.606 1.00 97.12 82 ALA A O 1
ATOM 642 N N . HIS A 1 83 ? 0.088 -2.168 6.154 1.00 97.31 83 HIS A N 1
ATOM 643 C CA . HIS A 1 83 ? -0.990 -2.193 7.154 1.00 97.31 83 HIS A CA 1
ATOM 644 C C . HIS A 1 83 ? -1.460 -0.790 7.549 1.00 97.31 83 HIS A C 1
ATOM 646 O O . HIS A 1 83 ? -2.660 -0.519 7.629 1.00 97.31 83 HIS A O 1
ATOM 652 N N . TRP A 1 84 ? -0.523 0.135 7.752 1.00 96.69 84 TRP A N 1
ATOM 653 C CA . TRP A 1 84 ? -0.829 1.517 8.099 1.00 96.69 84 TRP A CA 1
ATOM 654 C C . TRP A 1 84 ? -1.609 2.219 6.986 1.00 96.69 84 TRP A C 1
ATOM 656 O O . TRP A 1 84 ? -2.666 2.803 7.242 1.00 96.69 84 TRP A O 1
ATOM 666 N N . ASN A 1 85 ? -1.134 2.125 5.741 1.00 97.88 85 ASN A N 1
ATOM 667 C CA . ASN A 1 85 ? -1.809 2.740 4.601 1.00 97.88 85 ASN A CA 1
ATOM 668 C C . ASN A 1 85 ? -3.185 2.125 4.327 1.00 97.88 85 ASN A C 1
ATOM 670 O O . ASN A 1 85 ? -4.127 2.876 4.048 1.00 97.88 85 ASN A O 1
ATOM 674 N N . LEU A 1 86 ? -3.325 0.805 4.478 1.00 98.25 86 LEU A N 1
ATOM 675 C CA . LEU A 1 86 ? -4.613 0.121 4.405 1.00 98.25 86 LEU A CA 1
ATOM 676 C C . LEU A 1 86 ? -5.564 0.630 5.497 1.00 98.25 86 LEU A C 1
ATOM 678 O O . LEU A 1 86 ? -6.718 0.940 5.212 1.00 98.25 86 LEU A O 1
ATOM 682 N N . SER A 1 87 ? -5.076 0.820 6.728 1.00 97.50 87 SER A N 1
ATOM 683 C CA . SER A 1 87 ? -5.901 1.345 7.823 1.00 97.50 87 SER A CA 1
ATOM 684 C C . SER A 1 87 ? -6.440 2.751 7.545 1.00 97.50 87 SER A C 1
ATOM 686 O O . SER A 1 87 ? -7.562 3.075 7.932 1.00 97.50 87 SER A O 1
ATOM 688 N N . ILE A 1 88 ? -5.648 3.608 6.895 1.00 96.69 88 ILE A N 1
ATOM 689 C CA . ILE A 1 88 ? -6.050 4.970 6.516 1.00 96.69 88 ILE A CA 1
ATOM 690 C C . ILE A 1 88 ? -7.092 4.919 5.405 1.00 96.69 88 ILE A C 1
ATOM 692 O O . ILE A 1 88 ? -8.093 5.635 5.458 1.00 96.69 88 ILE A O 1
ATOM 696 N N . LEU A 1 89 ? -6.865 4.063 4.410 1.00 97.81 89 LEU A N 1
ATOM 697 C CA . LEU A 1 89 ? -7.775 3.885 3.290 1.00 97.81 89 LEU A CA 1
ATOM 698 C C . LEU A 1 89 ? -9.154 3.398 3.754 1.00 97.81 89 LEU A C 1
ATOM 700 O O . LEU A 1 89 ? -10.161 4.009 3.401 1.00 97.81 89 LEU A O 1
ATOM 704 N N . LEU A 1 90 ? -9.199 2.361 4.594 1.00 97.12 90 LEU A N 1
ATOM 705 C CA . LEU A 1 90 ? -10.448 1.796 5.112 1.00 97.12 90 LEU A CA 1
ATOM 706 C C . LEU A 1 90 ? -11.209 2.798 5.987 1.00 97.12 90 LEU A C 1
ATOM 708 O O . LEU A 1 90 ? -12.421 2.946 5.843 1.00 97.12 90 LEU A O 1
ATOM 712 N N . GLU A 1 91 ? -10.502 3.593 6.801 1.00 95.38 91 GLU A N 1
ATOM 713 C CA . GLU A 1 91 ? -11.137 4.682 7.549 1.00 95.38 91 GLU A CA 1
ATOM 714 C C . GLU A 1 91 ? -11.783 5.715 6.611 1.00 95.38 91 GLU A C 1
ATOM 716 O O . GLU A 1 91 ? -12.900 6.167 6.877 1.00 95.38 91 GLU A O 1
ATOM 721 N N . LYS A 1 92 ? -11.103 6.087 5.517 1.00 93.44 92 LYS A N 1
ATOM 722 C CA . LYS A 1 92 ? -11.621 7.039 4.520 1.00 93.44 92 LYS A CA 1
ATOM 723 C C . LYS A 1 92 ? -12.868 6.500 3.809 1.00 93.44 92 LYS A C 1
ATOM 725 O O . LYS A 1 92 ? -13.761 7.281 3.493 1.00 93.44 92 LYS A O 1
ATOM 730 N N . ARG A 1 93 ? -12.949 5.180 3.606 1.00 92.31 93 ARG A N 1
ATOM 731 C CA . ARG A 1 93 ? -14.128 4.479 3.063 1.00 92.31 93 ARG A CA 1
ATOM 732 C C . ARG A 1 93 ? -15.256 4.289 4.083 1.00 92.31 93 ARG A C 1
ATOM 734 O O . ARG A 1 93 ? -16.342 3.865 3.705 1.00 92.31 93 ARG A O 1
ATOM 741 N N . GLY A 1 94 ? -15.016 4.592 5.359 1.00 92.75 94 GLY A N 1
ATOM 742 C CA . GLY A 1 94 ? -15.979 4.384 6.440 1.00 92.75 94 GLY A CA 1
ATOM 743 C C . GLY A 1 94 ? -15.990 2.966 7.018 1.00 92.75 94 GLY A C 1
ATOM 744 O O . GLY A 1 94 ? -16.744 2.721 7.958 1.00 92.75 94 GLY A O 1
ATOM 745 N N . ASP A 1 95 ? -15.136 2.059 6.533 1.00 94.88 95 ASP A N 1
ATOM 746 C CA . ASP A 1 95 ? -14.948 0.734 7.127 1.00 94.88 95 ASP A CA 1
ATOM 747 C C . ASP A 1 95 ? -14.036 0.833 8.357 1.00 94.88 95 ASP A C 1
ATOM 749 O O . ASP A 1 95 ? -12.821 0.617 8.319 1.00 94.88 95 ASP A O 1
ATOM 753 N N . LEU A 1 96 ? -14.643 1.212 9.481 1.00 95.19 96 LEU A N 1
ATOM 754 C CA . LEU A 1 96 ? -13.934 1.379 10.746 1.00 95.19 96 LEU A CA 1
ATOM 755 C C . LEU A 1 96 ? -13.453 0.042 11.322 1.00 95.19 96 LEU A C 1
ATOM 757 O O . LEU A 1 96 ? -12.385 0.003 11.931 1.00 95.19 96 LEU A O 1
ATOM 761 N N . SER A 1 97 ? -14.196 -1.046 11.101 1.00 95.44 97 SER A N 1
ATOM 762 C CA . SER A 1 97 ? -13.801 -2.389 11.542 1.00 95.44 97 SER A CA 1
ATOM 763 C C . SER A 1 97 ? -12.535 -2.842 10.820 1.00 95.44 97 SER A C 1
ATOM 765 O O . SER A 1 97 ? -11.553 -3.209 11.467 1.00 95.44 97 SER A O 1
ATOM 767 N N . GLY A 1 98 ? -12.519 -2.742 9.489 1.00 96.25 98 GLY A N 1
ATOM 768 C CA . GLY A 1 98 ? -11.345 -3.051 8.682 1.00 96.25 98 GLY A CA 1
ATOM 769 C C . GLY A 1 98 ? -10.156 -2.145 9.013 1.00 96.25 98 GLY A C 1
ATOM 770 O O . GLY A 1 98 ? -9.027 -2.623 9.134 1.00 96.25 98 GLY A O 1
ATOM 771 N N . ALA A 1 99 ? -10.393 -0.851 9.255 1.00 97.38 99 ALA A N 1
ATOM 772 C CA . ALA A 1 99 ? -9.342 0.076 9.671 1.00 97.38 99 ALA A CA 1
ATOM 773 C C . ALA A 1 99 ? -8.700 -0.313 11.017 1.00 97.38 99 ALA A C 1
ATOM 775 O O . ALA A 1 99 ? -7.477 -0.214 11.168 1.00 97.38 99 ALA A O 1
ATOM 776 N N . ILE A 1 100 ? -9.494 -0.771 11.992 1.00 96.75 100 ILE A N 1
ATOM 777 C CA . ILE A 1 100 ? -8.992 -1.263 13.285 1.00 96.75 100 ILE A CA 1
ATOM 778 C C . ILE A 1 100 ? -8.143 -2.521 13.082 1.00 96.75 100 ILE A C 1
ATOM 780 O O . ILE A 1 100 ? -7.036 -2.587 13.616 1.00 96.75 100 ILE A O 1
ATOM 784 N N . GLU A 1 101 ? -8.607 -3.485 12.283 1.00 97.00 101 GLU A N 1
ATOM 785 C CA . GLU A 1 101 ? -7.850 -4.710 11.991 1.00 97.00 101 GLU A CA 1
ATOM 786 C C . GLU A 1 101 ? -6.522 -4.431 11.284 1.00 97.00 101 GLU A C 1
ATOM 788 O O . GLU A 1 101 ? -5.481 -4.956 11.688 1.00 97.00 101 GLU A O 1
ATOM 793 N N . ALA A 1 102 ? -6.518 -3.544 10.289 1.00 96.50 102 ALA A N 1
ATOM 794 C CA . ALA A 1 102 ? -5.290 -3.129 9.620 1.00 96.50 102 ALA A CA 1
ATOM 795 C C . ALA A 1 102 ? -4.339 -2.409 10.596 1.00 96.50 102 ALA A C 1
ATOM 797 O O . ALA A 1 102 ? -3.141 -2.676 10.616 1.00 96.50 102 ALA A O 1
ATOM 798 N N . THR A 1 103 ? -4.862 -1.579 11.507 1.00 96.25 103 THR A N 1
ATOM 799 C CA . THR A 1 103 ? -4.040 -0.951 12.561 1.00 96.25 103 THR A CA 1
ATOM 800 C C . THR A 1 103 ? -3.470 -1.987 13.543 1.00 96.25 103 THR A C 1
ATOM 802 O O . THR A 1 103 ? -2.339 -1.851 14.004 1.00 96.25 103 THR A O 1
ATOM 805 N N . ARG A 1 104 ? -4.197 -3.071 13.841 1.00 94.88 104 ARG A N 1
ATOM 806 C CA . ARG A 1 104 ? -3.656 -4.209 14.609 1.00 94.88 104 ARG A CA 1
ATOM 807 C C . ARG A 1 104 ? -2.566 -4.946 13.835 1.00 94.88 104 ARG A C 1
ATOM 809 O O . ARG A 1 104 ? -1.623 -5.441 14.443 1.00 94.88 104 ARG A O 1
ATOM 816 N N . GLY A 1 105 ? -2.692 -5.048 12.513 1.00 94.75 105 GLY A N 1
ATOM 817 C CA . GLY A 1 105 ? -1.632 -5.533 11.627 1.00 94.75 105 GLY A CA 1
ATOM 818 C C . GLY A 1 105 ? -0.356 -4.697 11.743 1.00 94.75 105 GLY A C 1
ATOM 819 O O . GLY A 1 105 ? 0.712 -5.256 11.973 1.00 94.75 105 GLY A O 1
ATOM 820 N N . TYR A 1 106 ? -0.491 -3.367 11.724 1.00 94.12 106 TYR A N 1
ATOM 821 C CA . TYR A 1 106 ? 0.614 -2.419 11.914 1.00 94.12 106 TYR A CA 1
ATOM 822 C C . TYR A 1 106 ? 1.346 -2.627 13.249 1.00 94.12 106 TYR A C 1
ATOM 824 O O . TYR A 1 106 ? 2.564 -2.759 13.273 1.00 94.12 106 TYR A O 1
ATOM 832 N N . ILE A 1 107 ? 0.604 -2.763 14.352 1.00 93.31 107 ILE A N 1
ATOM 833 C CA . ILE A 1 107 ? 1.190 -3.038 15.676 1.00 93.31 107 ILE A CA 1
ATOM 834 C C . ILE A 1 107 ? 1.905 -4.400 15.690 1.00 93.31 107 ILE A C 1
ATOM 836 O O . ILE A 1 107 ? 3.018 -4.526 16.191 1.00 93.31 107 ILE A O 1
ATOM 840 N N . ARG A 1 108 ? 1.294 -5.442 15.106 1.00 91.62 108 ARG A N 1
ATOM 841 C CA . ARG A 1 108 ? 1.886 -6.793 15.045 1.00 91.62 108 ARG A CA 1
ATOM 842 C C . ARG A 1 108 ? 3.163 -6.863 14.206 1.00 91.62 108 ARG A C 1
ATOM 844 O O . ARG A 1 108 ? 3.986 -7.741 14.462 1.00 91.62 108 ARG A O 1
ATOM 851 N N . ALA A 1 109 ? 3.330 -5.968 13.235 1.00 89.88 109 ALA A N 1
ATOM 852 C CA . ALA A 1 109 ? 4.564 -5.827 12.466 1.00 89.88 109 ALA A CA 1
ATOM 853 C C . ALA A 1 109 ? 5.752 -5.334 13.319 1.00 89.88 109 ALA A C 1
ATOM 855 O O . ALA A 1 109 ? 6.897 -5.471 12.900 1.00 89.88 109 ALA A O 1
ATOM 856 N N . GLY A 1 110 ? 5.501 -4.838 14.537 1.00 84.38 110 GLY A N 1
ATOM 857 C CA . GLY A 1 110 ? 6.521 -4.267 15.421 1.00 84.38 110 GLY A CA 1
ATOM 858 C C . GLY A 1 110 ? 6.747 -2.770 15.196 1.00 84.38 110 GLY A C 1
ATOM 859 O O . GLY A 1 110 ? 7.651 -2.189 15.798 1.00 84.38 110 GLY A O 1
ATOM 860 N N . ASP A 1 111 ? 5.916 -2.134 14.366 1.00 70.25 111 ASP A N 1
ATOM 861 C CA . ASP A 1 111 ? 6.003 -0.710 14.078 1.00 70.25 111 ASP A CA 1
ATOM 862 C C . ASP A 1 111 ? 5.154 0.111 15.067 1.00 70.25 111 ASP A C 1
ATOM 864 O O . ASP A 1 111 ? 3.927 0.044 15.098 1.00 70.25 111 ASP A O 1
ATOM 868 N N . ARG A 1 112 ? 5.848 0.917 15.884 1.00 66.00 112 ARG A N 1
ATOM 869 C CA . ARG A 1 112 ? 5.342 2.028 16.725 1.00 66.00 112 ARG A CA 1
ATOM 870 C C . ARG A 1 112 ? 3.997 1.787 17.434 1.00 66.00 112 ARG A C 1
ATOM 872 O O . ARG A 1 112 ? 3.003 2.474 17.182 1.00 66.00 112 ARG A O 1
ATOM 879 N N . ASP A 1 113 ? 4.022 0.936 18.459 1.00 71.75 113 ASP A N 1
ATOM 880 C CA . ASP A 1 113 ? 2.869 0.590 19.308 1.00 71.75 113 ASP A CA 1
ATOM 881 C C . ASP A 1 113 ? 2.022 1.784 19.783 1.00 71.75 113 ASP A C 1
ATOM 883 O O . ASP A 1 113 ? 0.794 1.714 19.778 1.00 71.75 113 ASP A O 1
ATOM 887 N N . LYS A 1 114 ? 2.644 2.903 20.185 1.00 78.44 114 LYS A N 1
ATOM 888 C CA . LYS A 1 114 ? 1.903 4.062 20.721 1.00 78.44 114 LYS A CA 1
ATOM 889 C C . LYS A 1 114 ? 0.996 4.718 19.676 1.00 78.44 114 LYS A C 1
ATOM 891 O O . LYS A 1 114 ? -0.138 5.067 20.001 1.00 78.44 114 LYS A O 1
ATOM 896 N N . ASP A 1 115 ? 1.469 4.856 18.438 1.00 85.56 115 ASP A N 1
ATOM 897 C CA . ASP A 1 115 ? 0.713 5.497 17.355 1.00 85.56 115 ASP A CA 1
ATOM 898 C C . ASP A 1 115 ? -0.456 4.602 16.917 1.00 85.56 115 ASP A C 1
ATOM 900 O O . ASP A 1 115 ? -1.582 5.076 16.720 1.00 85.56 115 ASP A O 1
ATOM 904 N N . GLY A 1 116 ? -0.203 3.290 16.840 1.00 89.94 116 GLY A N 1
ATOM 905 C CA . GLY A 1 116 ? -1.214 2.283 16.535 1.00 89.94 116 GLY A CA 1
ATOM 906 C C . GLY A 1 116 ? -2.317 2.215 17.594 1.00 89.94 116 GLY A C 1
ATOM 907 O O . GLY A 1 116 ? -3.498 2.268 17.250 1.00 89.94 116 GLY A O 1
ATOM 908 N N . GLN A 1 117 ? -1.960 2.168 18.881 1.00 91.31 117 GLN A N 1
ATOM 909 C CA . GLN A 1 117 ? -2.936 2.100 19.978 1.00 91.31 117 GLN A CA 1
ATOM 910 C C . GLN A 1 117 ? -3.842 3.336 20.012 1.00 91.31 117 GLN A C 1
ATOM 912 O O . GLN A 1 117 ? -5.067 3.208 20.013 1.00 91.31 117 GLN A O 1
ATOM 917 N N . GLN A 1 118 ? -3.267 4.540 19.917 1.00 93.25 118 GLN A N 1
ATOM 918 C CA . GLN A 1 118 ? -4.056 5.776 19.857 1.00 93.25 118 GLN A CA 1
ATOM 919 C C . GLN A 1 118 ? -4.995 5.806 18.645 1.00 93.25 118 GLN A C 1
ATOM 921 O O . GLN A 1 118 ? -6.113 6.319 18.725 1.00 93.25 118 GLN A O 1
ATOM 926 N N . ARG A 1 119 ? -4.560 5.274 17.496 1.00 93.88 119 ARG A N 1
ATOM 927 C CA . ARG A 1 119 ? -5.416 5.164 16.312 1.00 93.88 119 ARG A CA 1
ATOM 928 C C . ARG A 1 119 ? -6.573 4.193 16.550 1.00 93.88 119 ARG A C 1
ATOM 930 O O . ARG A 1 119 ? -7.701 4.558 16.228 1.00 93.88 119 ARG A O 1
ATOM 937 N N . ILE A 1 120 ? -6.335 3.026 17.153 1.00 95.00 120 ILE A N 1
ATOM 938 C CA . ILE A 1 120 ? -7.398 2.067 17.508 1.00 95.00 120 ILE A CA 1
ATOM 939 C C . ILE A 1 120 ? -8.420 2.710 18.449 1.00 95.00 120 ILE A C 1
ATOM 941 O O . ILE A 1 120 ? -9.621 2.588 18.206 1.00 95.00 120 ILE A O 1
ATOM 945 N N . GLU A 1 121 ? -7.978 3.429 19.481 1.00 94.50 121 GLU A N 1
ATOM 946 C CA . GLU A 1 121 ? -8.875 4.131 20.407 1.00 94.50 121 GLU A CA 1
ATOM 947 C C . GLU A 1 121 ? -9.758 5.151 19.675 1.00 94.50 121 GLU A C 1
ATOM 949 O O . GLU A 1 121 ? -10.982 5.155 19.845 1.00 94.50 121 GLU A O 1
ATOM 954 N N . ARG A 1 122 ? -9.160 5.973 18.799 1.00 95.06 122 ARG A N 1
ATOM 955 C CA . ARG A 1 122 ? -9.898 6.948 17.980 1.00 95.06 122 ARG A CA 1
ATOM 956 C C . ARG A 1 122 ? -10.908 6.279 17.050 1.00 95.06 122 ARG A C 1
ATOM 958 O O . ARG A 1 122 ? -12.053 6.722 16.991 1.00 95.06 122 ARG A O 1
ATOM 965 N N . LEU A 1 123 ? -10.506 5.221 16.344 1.00 95.12 123 LEU A N 1
ATOM 966 C CA . LEU A 1 123 ? -11.377 4.483 15.424 1.00 95.12 123 LEU A CA 1
ATOM 967 C C . LEU A 1 123 ? -12.530 3.799 16.169 1.00 95.12 123 LEU A C 1
ATOM 969 O O . LEU A 1 123 ? -13.671 3.872 15.725 1.00 95.12 123 LEU A O 1
ATOM 973 N N . THR A 1 124 ? -12.257 3.214 17.337 1.00 94.62 124 THR A N 1
ATOM 974 C CA . THR A 1 124 ? -13.271 2.561 18.178 1.00 94.62 124 THR A CA 1
ATOM 975 C C . THR A 1 124 ? -14.284 3.570 18.706 1.00 94.62 124 THR A C 1
ATOM 977 O O . THR A 1 124 ? -15.484 3.301 18.718 1.00 94.62 124 THR A O 1
ATOM 980 N N . LYS A 1 125 ? -13.826 4.755 19.125 1.00 93.69 125 LYS A N 1
ATOM 981 C CA . LYS A 1 125 ? -14.724 5.838 19.529 1.00 93.69 125 LYS A CA 1
ATOM 982 C C . LYS A 1 125 ? -15.601 6.285 18.356 1.00 93.69 125 LYS A C 1
ATOM 984 O O . LYS A 1 125 ? -16.817 6.298 18.485 1.00 93.69 125 LYS A O 1
ATOM 989 N N . LYS A 1 126 ? -14.997 6.543 17.192 1.00 92.38 126 LYS A N 1
ATOM 990 C CA . LYS A 1 126 ? -15.711 6.916 15.960 1.00 92.38 126 LYS A CA 1
ATOM 991 C C . LYS A 1 126 ? -16.746 5.865 15.543 1.00 92.38 126 LYS A C 1
ATOM 993 O O . LYS A 1 126 ? -17.806 6.231 15.054 1.00 92.38 126 LYS A O 1
ATOM 998 N N . GLN A 1 127 ? -16.461 4.582 15.762 1.00 90.81 127 GLN A N 1
ATOM 999 C CA . GLN A 1 127 ? -17.383 3.481 15.477 1.00 90.81 127 GLN A CA 1
ATOM 1000 C C . GLN A 1 127 ? -18.580 3.454 16.430 1.00 90.81 127 GLN A C 1
ATOM 1002 O O . GLN A 1 127 ? -19.690 3.172 15.995 1.00 90.81 127 GLN A O 1
ATOM 1007 N N . LYS A 1 128 ? -18.373 3.768 17.713 1.00 88.06 128 LYS A N 1
ATOM 1008 C CA . LYS A 1 128 ? -19.460 3.892 18.698 1.00 88.06 128 LYS A CA 1
ATOM 1009 C C . LYS A 1 128 ? -20.304 5.149 18.487 1.00 88.06 128 LYS A C 1
ATOM 1011 O O . LYS A 1 128 ? -21.499 5.121 18.754 1.00 88.06 128 LYS A O 1
ATOM 1016 N N . ASP A 1 129 ? -19.670 6.226 18.030 1.00 86.50 129 ASP A N 1
ATOM 1017 C CA . ASP A 1 129 ? -20.312 7.517 17.777 1.00 86.50 129 ASP A CA 1
ATOM 1018 C C . ASP A 1 129 ? -21.046 7.550 16.421 1.00 86.50 129 ASP A C 1
ATOM 1020 O O . ASP A 1 129 ? -21.854 8.450 16.182 1.00 86.50 129 ASP A O 1
ATOM 1024 N N . GLN A 1 130 ? -20.794 6.586 15.521 1.00 71.19 130 GLN A N 1
ATOM 1025 C CA . GLN A 1 130 ? -21.626 6.421 14.333 1.00 71.19 130 GLN A CA 1
ATOM 1026 C C . GLN A 1 130 ? -23.037 6.040 14.785 1.00 71.19 130 GLN A C 1
ATOM 1028 O O . GLN A 1 130 ? -23.184 5.093 15.564 1.00 71.19 130 GLN A O 1
ATOM 1033 N N . PRO A 1 131 ? -24.084 6.748 14.315 1.00 61.19 131 PRO A N 1
ATOM 1034 C CA . PRO A 1 131 ? -25.440 6.318 14.587 1.00 61.19 131 PRO A CA 1
ATOM 1035 C C . PRO A 1 131 ? -25.537 4.871 14.126 1.00 61.19 131 PRO A C 1
ATOM 1037 O O . PRO A 1 131 ? -25.175 4.565 12.986 1.00 61.19 131 PRO A O 1
ATOM 1040 N N . ILE A 1 132 ? -25.994 3.987 15.019 1.00 59.12 132 ILE A N 1
ATOM 1041 C CA . ILE A 1 132 ? -26.493 2.678 14.612 1.00 59.12 132 ILE A CA 1
ATOM 1042 C C . ILE A 1 132 ? -27.449 3.025 13.478 1.00 59.12 132 ILE A C 1
ATOM 1044 O O . ILE A 1 132 ? -28.452 3.699 13.725 1.00 59.12 132 ILE A O 1
ATOM 1048 N N . GLN A 1 133 ? -27.103 2.681 12.233 1.00 50.00 133 GLN A N 1
ATOM 1049 C CA . GLN A 1 133 ? -28.111 2.640 11.190 1.00 50.00 133 GLN A CA 1
ATOM 1050 C C . GLN A 1 133 ? -29.085 1.629 11.749 1.00 50.00 133 GLN A C 1
ATOM 1052 O O . GLN A 1 133 ? -28.773 0.439 11.794 1.00 50.00 133 GLN A O 1
ATOM 1057 N N . ALA A 1 134 ? -30.159 2.130 12.361 1.00 43.53 134 ALA A N 1
ATOM 1058 C CA . ALA A 1 134 ? -31.205 1.299 12.883 1.00 43.53 134 ALA A CA 1
ATOM 1059 C C . ALA A 1 134 ? -31.556 0.431 11.691 1.00 43.53 134 ALA A C 1
ATOM 1061 O O . ALA A 1 134 ? -32.017 0.951 10.673 1.00 43.53 134 ALA A O 1
ATOM 1062 N N . ALA A 1 135 ? -31.227 -0.861 11.780 1.00 47.97 135 ALA A N 1
ATOM 1063 C CA . ALA A 1 135 ? -31.864 -1.839 10.939 1.00 47.97 135 ALA A CA 1
ATOM 1064 C C . ALA A 1 135 ? -33.335 -1.464 11.044 1.00 47.97 135 ALA A C 1
ATOM 1066 O O . ALA A 1 135 ? -33.876 -1.426 12.155 1.00 47.97 135 ALA A O 1
ATOM 1067 N N . THR A 1 136 ? -33.916 -1.017 9.935 1.00 46.34 136 THR A N 1
ATOM 1068 C CA . THR A 1 136 ? -35.350 -0.852 9.825 1.00 46.34 136 THR A CA 1
ATOM 1069 C C . THR A 1 136 ? -35.901 -2.217 10.182 1.00 46.34 136 THR A C 1
ATOM 1071 O O . THR A 1 136 ? -35.868 -3.156 9.392 1.00 46.34 136 THR A O 1
ATOM 1074 N N . VAL A 1 137 ? -36.276 -2.363 11.451 1.00 49.75 137 VAL A N 1
ATOM 1075 C CA . VAL A 1 137 ? -37.138 -3.422 11.921 1.00 49.75 137 VAL A CA 1
ATOM 1076 C C . VAL A 1 137 ? -38.448 -3.126 11.224 1.00 49.75 137 VAL A C 1
ATOM 1078 O O . VAL A 1 137 ? -39.257 -2.335 11.703 1.00 49.75 137 VAL A O 1
ATOM 1081 N N . ASP A 1 138 ? -38.598 -3.668 10.018 1.00 46.53 138 ASP A N 1
ATOM 1082 C CA . ASP A 1 138 ? -39.870 -3.641 9.326 1.00 46.53 138 ASP A CA 1
ATOM 1083 C C . ASP A 1 138 ? -40.874 -4.296 10.268 1.00 46.53 138 ASP A C 1
ATOM 1085 O O . ASP A 1 138 ? -40.767 -5.466 10.644 1.00 46.53 138 ASP A O 1
ATOM 1089 N N . GLY A 1 139 ? -41.788 -3.455 10.745 1.00 51.78 139 GLY A N 1
ATOM 1090 C CA . GLY A 1 139 ? -42.745 -3.746 11.794 1.00 51.78 139 GLY A CA 1
ATOM 1091 C C . GLY A 1 139 ? -43.818 -4.720 11.339 1.00 51.78 139 GLY A C 1
ATOM 1092 O O . GLY A 1 139 ? -44.992 -4.368 11.302 1.00 51.78 139 GLY A O 1
ATOM 1093 N N . PHE A 1 140 ? -43.454 -5.970 11.066 1.00 55.38 140 PHE A N 1
ATOM 1094 C CA . PHE A 1 140 ? -44.408 -7.071 11.025 1.00 55.38 140 PHE A CA 1
ATOM 1095 C C . PHE A 1 140 ? -44.504 -7.730 12.397 1.00 55.38 140 PHE A C 1
ATOM 1097 O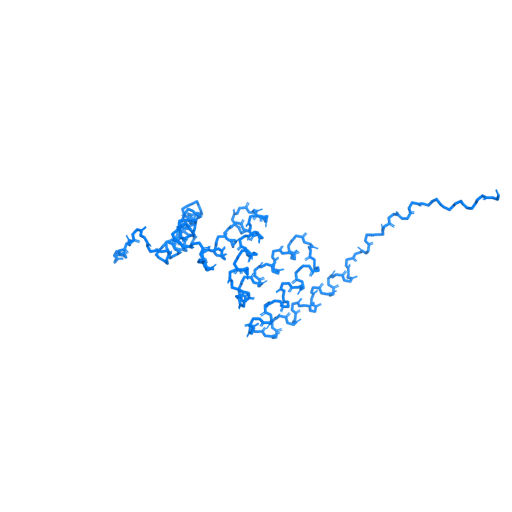 O . PHE A 1 140 ? -44.256 -8.916 12.596 1.00 55.38 140 PHE A O 1
ATOM 1104 N N . GLY A 1 141 ? -44.945 -6.917 13.358 1.00 51.81 141 GLY A N 1
ATOM 1105 C CA . GLY A 1 141 ? -45.662 -7.408 14.520 1.00 51.81 141 GLY A CA 1
ATOM 1106 C C . GLY A 1 141 ? -47.034 -7.906 14.081 1.00 51.81 141 GLY A C 1
ATOM 1107 O O . GLY A 1 141 ? -47.991 -7.139 14.073 1.00 51.81 141 GLY A O 1
ATOM 1108 N N . ARG A 1 142 ? -47.138 -9.187 13.721 1.00 47.75 142 ARG A N 1
ATOM 1109 C CA . ARG A 1 142 ? -48.402 -9.930 13.776 1.00 47.75 142 ARG A CA 1
ATOM 1110 C C . ARG A 1 142 ? -48.150 -11.355 14.249 1.00 47.75 142 ARG A C 1
ATOM 1112 O O . ARG A 1 142 ? -47.699 -12.203 13.490 1.00 47.75 142 ARG A O 1
ATOM 1119 N N . VAL A 1 143 ? -48.504 -11.596 15.508 1.00 44.88 143 VAL A N 1
ATOM 1120 C CA . VAL A 1 143 ? -49.076 -12.876 15.926 1.00 44.88 143 VAL A CA 1
ATOM 112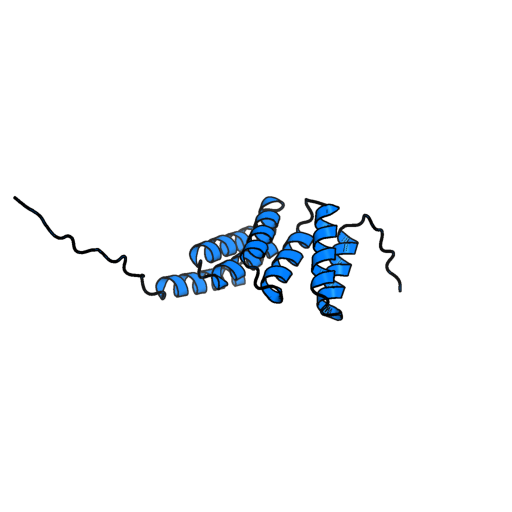1 C C . VAL A 1 143 ? -50.477 -12.963 15.323 1.00 44.88 143 VAL A C 1
ATOM 1123 O O . VAL A 1 143 ? -51.239 -12.004 15.419 1.00 44.88 143 VAL A O 1
ATOM 1126 N N . ASN A 1 144 ? -50.814 -14.083 14.694 1.00 37.16 144 ASN A N 1
ATOM 1127 C CA . ASN A 1 144 ? -52.205 -14.448 14.451 1.00 37.16 144 ASN A CA 1
ATOM 1128 C C . ASN A 1 144 ? -52.439 -15.851 15.007 1.00 37.16 144 ASN A C 1
ATOM 1130 O O . ASN A 1 144 ? -51.571 -16.718 14.889 1.00 37.16 144 ASN A O 1
ATOM 1134 N N . ALA A 1 145 ? -53.584 -15.952 15.680 1.00 59.19 145 ALA A N 1
ATOM 1135 C CA . ALA A 1 145 ? -54.128 -17.094 16.401 1.00 59.19 145 ALA A CA 1
ATOM 1136 C C . ALA A 1 145 ? -54.456 -18.291 15.502 1.00 59.19 145 ALA A C 1
ATOM 1138 O O . ALA A 1 145 ? -54.649 -18.079 14.282 1.00 59.19 145 ALA A O 1
#

Radius of gyration: 20.18 Å; Cα contacts (8 Å, |Δi|>4): 180; chains: 1; bounding box: 79×34×38 Å

InterPro domains:
  IPR011990 Tetratricopeptide-like helical domain superfamily [G3DSA:1.25.40.10] (1-59)
  IPR011990 Tetratricopeptide-like helical domain superfamily [G3DSA:1.25.40.10] (60-134)
  IPR011990 Tetratricopeptide-like helical domain superfamily [SSF48452] (2-129)
  IPR019734 Tetratricopeptide repeat [SM00028] (10-44)
  IPR019734 Tetratricopeptide repeat [SM00028] (45-79)
  IPR052943 TMTC O-mannosyl-transferase [PTHR44809] (3-129)

Nearest PDB structures (foldseek):
  7dhg-assembly1_C  TM=9.101E-01  e=6.486E-04  Homo sapiens
  6qdl-assembly1_A  TM=8.050E-01  e=8.251E-04  Caenorhabditis elegans
  6gmh-assembly1_Q  TM=7.436E-01  e=6.862E-03  Homo sapiens
  4abn-assembly1_A  TM=6.538E-01  e=2.076E-02  Mus musculus
  5gap-assembly1_J  TM=6.018E-01  e=1.175E-01  Saccharomyces cerevisiae